Protein AF-A0A957FF84-F1 (afdb_monomer)

Nearest PDB structures (foldseek):
  5dx5-assembly1_A  TM=8.594E-01  e=9.896E-06  Clostridium sporogenes
  7md9-assembly1_H  TM=9.505E-01  e=3.425E-05  Staphylococcus aureus
  6lxu-assembly1_A  TM=8.477E-01  e=1.718E-05  Fusobacterium nucleatum subsp. nucleatum ATCC 25586
  6kgz-assembly1_A  TM=9.607E-01  e=5.180E-05  Staphylococcus aureus subsp. aureus Mu50
  4l0o-assembly2_H  TM=9.695E-01  e=7.835E-05  Helicobacter pylori 26695

Structure (mmCIF, N/CA/C/O backbone):
data_AF-A0A957FF84-F1
#
_entry.id   AF-A0A957FF84-F1
#
loop_
_atom_site.group_PDB
_atom_site.id
_atom_site.type_symbol
_atom_site.label_atom_id
_atom_site.label_alt_id
_atom_site.label_comp_id
_atom_site.label_asym_id
_atom_site.label_entity_id
_atom_site.label_seq_id
_atom_site.pdbx_PDB_ins_code
_atom_site.Cartn_x
_atom_site.Cartn_y
_atom_site.Cartn_z
_atom_site.occupancy
_atom_site.B_iso_or_equiv
_atom_site.auth_seq_id
_atom_site.auth_comp_id
_atom_site.auth_asym_id
_atom_site.auth_atom_id
_atom_site.pdbx_PDB_model_num
ATOM 1 N N . LYS A 1 1 ? -9.442 10.182 5.371 1.00 80.00 1 LYS A N 1
ATOM 2 C CA . LYS A 1 1 ? -8.136 9.599 5.005 1.00 80.00 1 LYS A CA 1
ATOM 3 C C . LYS A 1 1 ? -7.678 8.742 6.164 1.00 80.00 1 LYS A C 1
ATOM 5 O O . LYS A 1 1 ? -7.142 9.278 7.128 1.00 80.00 1 LYS A O 1
ATOM 10 N N . LEU A 1 2 ? -8.004 7.460 6.081 1.00 95.69 2 LEU A N 1
ATOM 11 C CA . LEU A 1 2 ? -7.733 6.425 7.073 1.00 95.69 2 LEU A CA 1
ATOM 12 C C . LEU A 1 2 ? -6.530 5.586 6.635 1.00 95.69 2 LEU A C 1
ATOM 14 O O . LEU A 1 2 ? -5.597 5.413 7.412 1.00 95.69 2 LEU A O 1
ATOM 18 N N . VAL A 1 3 ? -6.509 5.136 5.376 1.00 97.12 3 VAL A N 1
ATOM 19 C CA . VAL A 1 3 ? -5.422 4.311 4.832 1.00 97.12 3 VAL A CA 1
ATOM 20 C C . VAL A 1 3 ? -4.140 5.140 4.693 1.00 97.12 3 VAL A C 1
ATOM 22 O O . VAL A 1 3 ? -4.148 6.230 4.110 1.00 97.12 3 VAL A O 1
ATOM 25 N N . GLN A 1 4 ? -3.021 4.623 5.208 1.00 97.06 4 GLN A N 1
ATOM 26 C CA . GLN A 1 4 ? -1.746 5.346 5.284 1.00 97.06 4 GLN A CA 1
ATOM 27 C C . GLN A 1 4 ? -0.719 4.844 4.252 1.00 97.06 4 GLN A C 1
ATOM 29 O O . GLN A 1 4 ? -0.650 3.646 3.974 1.00 97.06 4 GLN A O 1
ATOM 34 N N . PRO A 1 5 ? 0.126 5.720 3.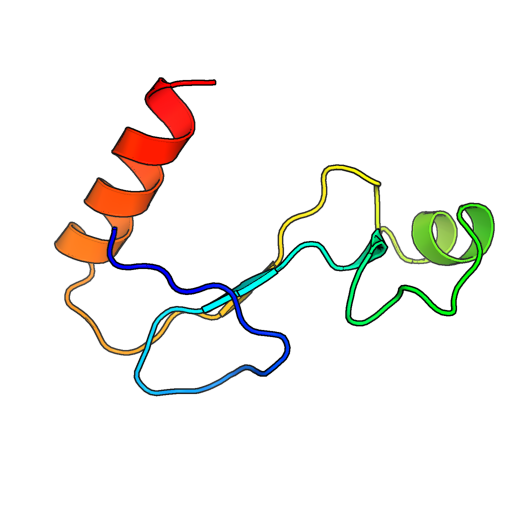678 1.00 96.19 5 PRO A N 1
ATOM 35 C CA . PRO A 1 5 ? 1.199 5.293 2.788 1.00 96.19 5 PRO A CA 1
ATOM 36 C C . PRO A 1 5 ? 2.370 4.700 3.585 1.00 96.19 5 PRO A C 1
ATOM 38 O O . PRO A 1 5 ? 2.985 5.395 4.393 1.00 96.19 5 PRO A O 1
ATOM 41 N N . ALA A 1 6 ? 2.729 3.441 3.331 1.00 96.06 6 ALA A N 1
ATOM 42 C CA . ALA A 1 6 ? 3.883 2.806 3.974 1.00 96.06 6 ALA A CA 1
ATOM 43 C C . ALA A 1 6 ? 4.443 1.637 3.156 1.00 96.06 6 ALA A C 1
ATOM 45 O O . ALA A 1 6 ? 3.717 0.942 2.448 1.00 96.06 6 ALA A O 1
ATOM 46 N N . THR A 1 7 ? 5.752 1.392 3.280 1.00 94.31 7 THR A N 1
ATOM 47 C CA . THR A 1 7 ? 6.432 0.262 2.624 1.00 94.31 7 THR A CA 1
ATOM 48 C C . THR A 1 7 ? 6.305 -1.055 3.402 1.00 94.31 7 THR A C 1
ATOM 50 O O . THR A 1 7 ? 6.357 -2.131 2.795 1.00 94.31 7 THR A O 1
ATOM 53 N N . SER A 1 8 ? 6.094 -0.976 4.721 1.00 94.38 8 SER A N 1
ATOM 54 C CA . SER A 1 8 ? 5.841 -2.097 5.640 1.00 94.38 8 SER A CA 1
ATOM 55 C C . SER A 1 8 ? 4.454 -2.727 5.434 1.00 94.38 8 SER A C 1
ATOM 57 O O . SER A 1 8 ? 3.667 -2.264 4.610 1.00 94.38 8 SER A O 1
ATOM 59 N N . LEU A 1 9 ? 4.175 -3.839 6.119 1.00 96.12 9 LEU A N 1
ATOM 60 C CA . LEU A 1 9 ? 2.911 -4.584 6.063 1.00 96.12 9 LEU A CA 1
ATOM 61 C C . LEU A 1 9 ? 2.626 -5.252 7.417 1.00 96.12 9 LEU A C 1
ATOM 63 O O . LEU A 1 9 ? 3.568 -5.498 8.169 1.00 96.12 9 LEU A O 1
ATOM 67 N N . GLY A 1 10 ? 1.355 -5.569 7.690 1.00 94.81 10 GLY A N 1
ATOM 68 C CA . GLY A 1 10 ? 0.931 -6.298 8.896 1.00 94.81 10 GLY A CA 1
ATOM 69 C C . GLY A 1 10 ? 0.882 -5.472 10.189 1.00 94.81 10 GLY A C 1
ATOM 70 O O . GLY A 1 10 ? 1.082 -6.029 11.264 1.00 94.81 10 GLY A O 1
ATOM 71 N N . ASP A 1 11 ? 0.661 -4.162 10.084 1.00 96.12 11 ASP A N 1
ATOM 72 C CA . ASP A 1 11 ? 0.472 -3.265 11.232 1.00 96.12 11 ASP A CA 1
ATOM 73 C C . ASP A 1 11 ? -1.002 -3.257 11.693 1.00 96.12 11 ASP A C 1
ATOM 75 O O . ASP A 1 11 ? -1.876 -3.819 11.029 1.00 96.12 11 ASP A O 1
ATOM 79 N N . VAL A 1 12 ? -1.300 -2.594 12.813 1.00 97.38 12 VAL A N 1
ATOM 80 C CA . VAL A 1 12 ? -2.681 -2.336 13.255 1.00 97.38 12 VAL A CA 1
ATOM 81 C C . VAL A 1 12 ? -3.410 -1.355 12.333 1.00 97.38 12 VAL A C 1
ATOM 83 O O . VAL A 1 12 ? -4.638 -1.350 12.300 1.00 97.38 12 VAL A O 1
ATOM 86 N N . TYR A 1 13 ? -2.658 -0.555 11.574 1.00 97.56 13 TYR A N 1
ATOM 87 C CA . TYR A 1 13 ? -3.177 0.386 10.587 1.00 97.56 13 TYR A CA 1
ATOM 88 C C . TYR A 1 13 ? -3.236 -0.233 9.188 1.00 97.56 13 TYR A C 1
ATOM 90 O O . TYR A 1 13 ? -2.362 -1.007 8.794 1.00 97.56 13 TYR A O 1
ATOM 98 N N . SER A 1 14 ? -4.220 0.180 8.398 1.00 98.44 14 SER A N 1
ATOM 99 C CA . SER A 1 14 ? -4.330 -0.132 6.981 1.00 98.44 14 SER A CA 1
ATOM 100 C C . SER A 1 14 ? -3.305 0.670 6.173 1.00 98.44 14 SER A C 1
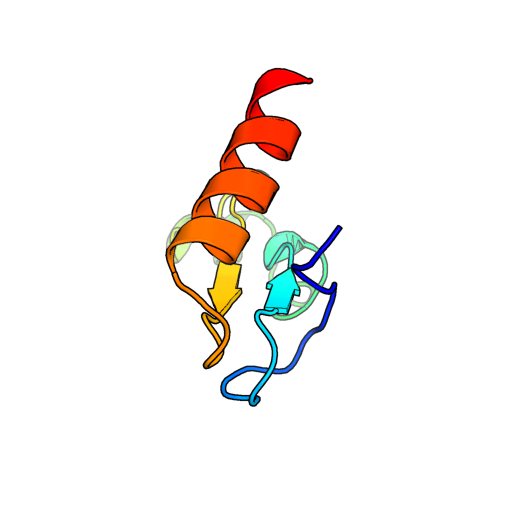ATOM 102 O O . SER A 1 14 ? -3.287 1.903 6.200 1.00 98.44 14 SER A O 1
ATOM 104 N N . LEU A 1 15 ? -2.445 -0.033 5.430 1.00 98.12 15 LEU A N 1
ATOM 105 C CA . LEU A 1 15 ? -1.283 0.528 4.734 1.00 98.12 15 LEU A CA 1
ATOM 106 C C . LEU A 1 15 ? -1.340 0.290 3.224 1.00 98.12 15 LEU A C 1
ATOM 108 O O . LEU A 1 15 ? -1.676 -0.804 2.772 1.00 98.12 15 LEU A O 1
ATOM 112 N N . LEU A 1 16 ? -0.914 1.272 2.432 1.00 97.31 16 LEU A N 1
ATOM 113 C CA . LEU A 1 16 ? -0.943 1.217 0.970 1.00 97.31 16 LEU A CA 1
ATOM 114 C C . LEU A 1 16 ? 0.387 1.649 0.344 1.00 97.31 16 LEU A C 1
ATOM 116 O O . LEU A 1 16 ? 1.062 2.551 0.840 1.00 97.31 16 LEU A O 1
ATOM 120 N N . LEU A 1 17 ? 0.758 1.020 -0.776 1.00 96.62 17 LEU A N 1
ATOM 121 C CA . LEU A 1 17 ? 1.877 1.460 -1.614 1.00 96.62 17 LEU A CA 1
ATOM 122 C C . LEU A 1 17 ? 1.688 1.131 -3.099 1.00 96.62 17 LEU A C 1
ATOM 124 O O . LEU A 1 17 ? 0.875 0.283 -3.466 1.00 96.62 17 LEU A O 1
ATOM 128 N N . TYR A 1 18 ? 2.537 1.741 -3.927 1.00 96.69 18 TYR A N 1
ATOM 129 C CA . TYR A 1 18 ? 2.755 1.384 -5.331 1.00 96.69 18 TYR A CA 1
ATOM 130 C C . TYR A 1 18 ? 4.034 0.539 -5.458 1.00 96.69 18 TYR A C 1
ATOM 132 O O . TYR A 1 18 ? 5.131 1.085 -5.279 1.00 96.69 18 TYR A O 1
ATOM 140 N N . PRO A 1 19 ? 3.961 -0.779 -5.742 1.00 96.94 19 PRO A N 1
ATOM 141 C CA . PRO A 1 19 ? 5.137 -1.652 -5.735 1.00 96.94 19 PRO A CA 1
ATOM 142 C C . PRO A 1 19 ? 6.216 -1.217 -6.730 1.00 96.94 19 PRO A C 1
ATOM 144 O O . PRO A 1 19 ? 7.399 -1.245 -6.387 1.00 96.94 19 PRO A O 1
ATOM 147 N N . ALA A 1 20 ? 5.807 -0.750 -7.916 1.00 96.31 20 ALA A N 1
ATOM 148 C CA . ALA A 1 20 ? 6.698 -0.363 -9.010 1.00 96.31 20 ALA A CA 1
ATOM 149 C C . ALA A 1 20 ? 7.697 0.747 -8.637 1.00 96.31 20 ALA A C 1
ATOM 151 O O . ALA 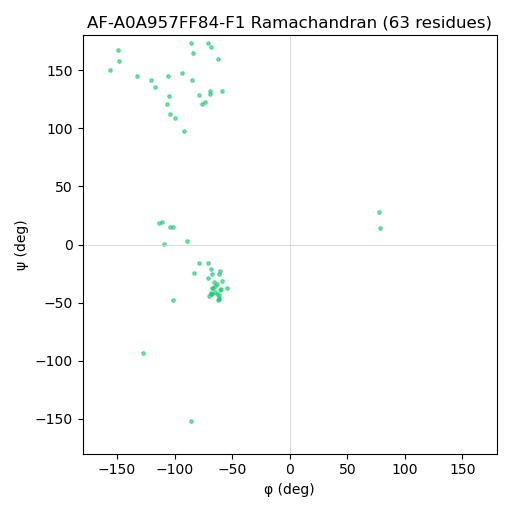A 1 20 ? 8.820 0.744 -9.133 1.00 96.31 20 ALA A O 1
ATOM 152 N N . ILE A 1 21 ? 7.317 1.656 -7.732 1.00 94.44 21 ILE A N 1
ATOM 153 C CA . I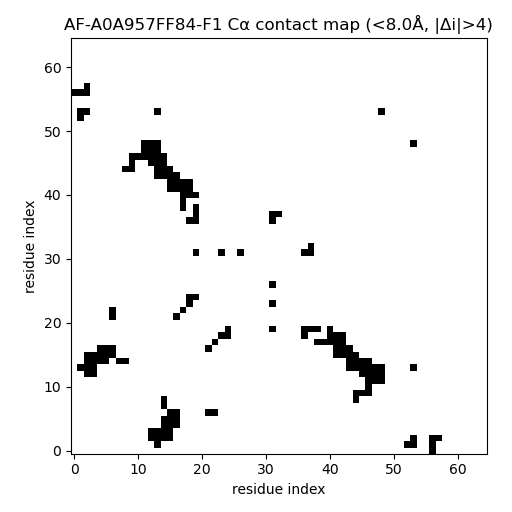LE A 1 21 ? 8.159 2.781 -7.288 1.00 94.44 21 ILE A CA 1
ATOM 154 C C . ILE A 1 21 ? 8.668 2.631 -5.847 1.00 94.44 21 ILE A C 1
ATOM 156 O O . ILE A 1 21 ? 9.373 3.507 -5.352 1.00 94.44 21 ILE A O 1
ATOM 160 N N . SER A 1 22 ? 8.335 1.535 -5.154 1.00 95.31 22 SER A N 1
ATOM 161 C CA . SER A 1 22 ? 8.708 1.331 -3.748 1.00 95.31 22 SER A CA 1
ATOM 162 C C . SER A 1 22 ? 9.420 -0.002 -3.506 1.00 95.31 22 SER A C 1
ATOM 164 O O . SER A 1 22 ? 10.645 -0.067 -3.634 1.00 95.31 22 SER A O 1
ATOM 166 N N . SER A 1 23 ? 8.696 -1.059 -3.138 1.00 94.12 23 SER A N 1
ATOM 167 C CA . SER A 1 23 ? 9.257 -2.362 -2.758 1.00 94.12 23 SER A CA 1
ATOM 168 C C . SER A 1 23 ? 9.952 -3.083 -3.913 1.00 94.12 23 SER A C 1
ATOM 170 O O . SER A 1 23 ? 10.950 -3.752 -3.684 1.00 94.12 23 SER A O 1
ATOM 172 N N . HIS A 1 24 ? 9.478 -2.897 -5.147 1.00 95.94 24 HIS A N 1
ATOM 173 C CA . HIS A 1 24 ? 10.012 -3.545 -6.350 1.00 95.94 24 HIS A CA 1
ATOM 174 C C . HIS A 1 24 ? 10.715 -2.554 -7.285 1.00 95.94 24 HIS A C 1
ATOM 176 O O . HIS A 1 24 ? 10.936 -2.848 -8.458 1.00 95.94 24 HIS A O 1
ATOM 182 N N . ARG A 1 25 ? 11.104 -1.380 -6.767 1.00 95.25 25 ARG A N 1
ATOM 183 C CA . ARG A 1 25 ? 11.762 -0.319 -7.547 1.00 95.25 25 ARG A CA 1
ATOM 184 C C . ARG A 1 25 ? 13.100 -0.733 -8.169 1.00 95.25 25 ARG A C 1
ATOM 186 O O . ARG A 1 25 ? 13.551 -0.090 -9.105 1.00 95.25 25 ARG A O 1
ATOM 193 N N . SER A 1 26 ? 13.754 -1.759 -7.617 1.00 97.12 26 SER A N 1
ATOM 194 C CA . SER A 1 26 ? 15.039 -2.269 -8.108 1.00 97.12 26 SER A CA 1
ATOM 195 C C . SER A 1 26 ? 14.909 -3.159 -9.342 1.00 97.12 26 SER A C 1
ATOM 197 O O . SER A 1 26 ? 15.912 -3.413 -9.997 1.00 97.12 26 SER A O 1
ATOM 199 N N . LEU A 1 27 ? 13.703 -3.649 -9.643 1.00 97.31 27 LEU A N 1
ATOM 200 C CA . LEU A 1 27 ? 13.432 -4.449 -10.832 1.00 97.31 27 LEU A CA 1
ATOM 201 C C . LEU A 1 27 ? 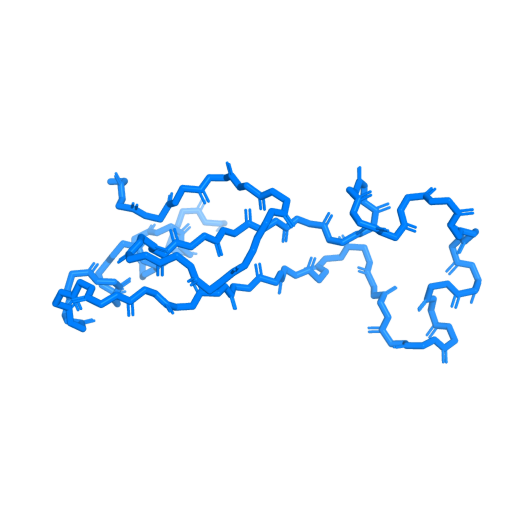13.164 -3.531 -12.023 1.00 97.31 27 LEU A C 1
ATOM 203 O O . LEU A 1 27 ? 12.471 -2.517 -11.896 1.00 97.31 27 LEU A O 1
ATOM 207 N N . THR A 1 28 ? 13.653 -3.915 -13.195 1.00 97.25 28 THR A N 1
ATOM 208 C CA . THR A 1 28 ? 13.297 -3.274 -14.464 1.00 97.25 28 THR A CA 1
ATOM 209 C C . THR A 1 28 ? 11.795 -3.432 -14.757 1.00 97.25 28 THR A C 1
ATOM 211 O O . THR A 1 28 ? 11.149 -4.342 -14.227 1.00 97.25 28 THR A O 1
ATOM 214 N N . PRO A 1 29 ? 11.199 -2.591 -15.625 1.00 96.50 29 PRO A N 1
ATOM 215 C CA . PRO A 1 29 ? 9.796 -2.749 -16.015 1.00 96.50 29 PRO A CA 1
ATOM 216 C C . PRO A 1 29 ? 9.463 -4.143 -16.573 1.00 96.50 29 PRO A C 1
ATOM 218 O O . PRO A 1 29 ? 8.407 -4.685 -16.260 1.00 96.50 29 PRO A O 1
ATOM 221 N N . ALA A 1 30 ? 10.376 -4.751 -17.340 1.00 97.31 30 ALA A N 1
ATOM 222 C CA . ALA A 1 30 ? 10.190 -6.089 -17.903 1.00 97.31 30 ALA A CA 1
ATOM 223 C C . ALA A 1 30 ? 10.188 -7.186 -16.823 1.00 97.31 30 ALA A C 1
ATOM 225 O O . ALA A 1 30 ? 9.328 -8.064 -16.844 1.00 97.31 30 ALA A O 1
ATOM 226 N N . GLU A 1 31 ? 11.101 -7.114 -15.849 1.00 98.00 31 GLU A N 1
ATOM 227 C CA . GLU A 1 31 ? 11.143 -8.055 -14.720 1.00 98.00 31 GLU A CA 1
ATOM 228 C C . GLU A 1 31 ? 9.900 -7.934 -13.834 1.00 98.00 31 GLU A C 1
ATOM 230 O O . GLU A 1 31 ? 9.335 -8.948 -13.432 1.00 98.00 31 GLU A O 1
ATOM 235 N N . ARG A 1 32 ? 9.429 -6.707 -13.569 1.00 97.75 32 ARG A N 1
ATOM 236 C CA . ARG A 1 32 ? 8.173 -6.476 -12.836 1.00 97.75 32 ARG A CA 1
ATOM 237 C C . ARG A 1 32 ? 6.972 -7.054 -13.577 1.00 97.75 32 ARG A C 1
ATOM 239 O O . ARG A 1 32 ? 6.177 -7.771 -12.974 1.00 97.75 32 ARG A O 1
ATOM 246 N N . ALA A 1 33 ? 6.864 -6.790 -14.878 1.00 96.31 33 ALA A N 1
ATOM 247 C CA . ALA A 1 33 ? 5.781 -7.315 -15.701 1.00 96.31 33 ALA A CA 1
ATOM 248 C C . ALA A 1 33 ? 5.767 -8.854 -15.719 1.00 96.31 33 ALA A C 1
ATOM 250 O O . ALA A 1 33 ? 4.698 -9.452 -15.618 1.00 96.31 33 ALA A O 1
ATOM 251 N N . ALA A 1 34 ? 6.941 -9.496 -15.761 1.00 97.75 34 ALA A N 1
ATOM 252 C CA . ALA A 1 34 ? 7.070 -10.954 -15.731 1.00 97.75 34 ALA A CA 1
ATOM 253 C C . ALA A 1 34 ? 6.523 -11.599 -14.442 1.00 97.75 34 ALA A C 1
ATOM 255 O O . ALA A 1 34 ? 6.107 -12.754 -14.474 1.00 97.75 34 ALA A O 1
ATOM 256 N N . ILE A 1 35 ? 6.480 -10.858 -13.327 1.00 97.31 35 ILE A N 1
ATOM 257 C CA . ILE A 1 35 ? 5.892 -11.305 -12.050 1.00 97.31 35 ILE A CA 1
ATOM 258 C C . ILE A 1 35 ? 4.511 -10.687 -11.771 1.00 97.31 35 ILE A C 1
ATOM 260 O O . ILE A 1 35 ? 4.024 -10.735 -10.643 1.00 97.31 35 ILE A O 1
ATOM 264 N N . GLY A 1 36 ? 3.871 -10.093 -12.783 1.00 96.31 36 GLY A N 1
ATOM 265 C CA . GLY A 1 36 ? 2.523 -9.528 -12.671 1.00 96.31 36 GLY A CA 1
ATOM 266 C C . GLY A 1 36 ? 2.447 -8.156 -11.993 1.00 96.31 36 GLY A C 1
ATOM 267 O O . GLY A 1 36 ? 1.358 -7.713 -11.633 1.00 96.31 36 GLY A O 1
ATOM 268 N N . ILE A 1 37 ? 3.571 -7.454 -11.821 1.00 97.44 37 ILE A N 1
ATOM 269 C CA . ILE A 1 37 ? 3.598 -6.089 -11.282 1.00 97.44 37 ILE A CA 1
ATOM 270 C C . ILE A 1 37 ? 3.521 -5.088 -12.437 1.00 97.44 37 ILE A C 1
ATOM 272 O O . ILE A 1 37 ? 4.525 -4.764 -13.070 1.00 97.44 37 ILE A O 1
ATOM 276 N N . GLY A 1 38 ? 2.312 -4.588 -12.692 1.00 94.75 38 GLY A N 1
ATOM 277 C CA . GLY A 1 38 ? 2.072 -3.461 -13.597 1.00 94.75 38 GLY A CA 1
ATOM 278 C C . GLY A 1 38 ? 2.260 -2.099 -12.919 1.00 94.75 38 GLY A C 1
ATOM 279 O O . GLY A 1 38 ? 2.261 -1.997 -11.692 1.00 94.75 38 GLY A O 1
ATOM 280 N N . ASP A 1 39 ? 2.368 -1.034 -13.716 1.00 89.50 39 ASP A N 1
ATOM 281 C CA . ASP A 1 39 ? 2.608 0.328 -13.208 1.00 89.50 39 ASP A CA 1
ATOM 282 C C . ASP A 1 39 ? 1.420 0.901 -12.409 1.00 89.50 39 ASP A C 1
ATOM 284 O O . ASP A 1 39 ? 1.617 1.724 -11.518 1.00 89.50 39 ASP A O 1
ATOM 288 N N . GLY A 1 40 ? 0.199 0.423 -12.673 1.00 92.12 40 GLY A N 1
ATOM 289 C CA . GLY A 1 40 ? -1.010 0.775 -11.918 1.00 92.12 40 GLY A CA 1
ATOM 290 C C . GLY A 1 40 ? -1.300 -0.128 -10.714 1.00 92.12 40 GLY A C 1
ATOM 291 O O . GLY A 1 40 ? -2.346 0.022 -10.086 1.00 92.12 40 GLY A O 1
ATOM 292 N N . LEU A 1 41 ? -0.427 -1.095 -10.400 1.00 96.50 41 LEU A N 1
ATOM 293 C CA . LEU A 1 41 ? -0.659 -1.998 -9.276 1.00 96.50 41 LEU A CA 1
ATOM 294 C C . LEU A 1 41 ? -0.528 -1.241 -7.950 1.00 96.50 41 LEU A C 1
ATOM 296 O O . LEU A 1 41 ? 0.465 -0.561 -7.690 1.00 96.50 41 LEU A O 1
ATOM 300 N N . VAL A 1 42 ? -1.511 -1.441 -7.080 1.00 96.12 42 VAL A N 1
ATOM 301 C CA . VAL A 1 42 ? -1.517 -0.951 -5.704 1.00 96.12 42 VAL A CA 1
ATOM 302 C C . VAL A 1 42 ? -1.541 -2.154 -4.769 1.00 96.12 42 VAL A C 1
ATOM 304 O O . VAL A 1 42 ? -2.301 -3.096 -4.982 1.00 96.12 42 VAL A O 1
ATOM 307 N N . ARG A 1 43 ? -0.714 -2.131 -3.720 1.00 97.06 43 ARG A N 1
ATOM 308 C CA . ARG A 1 43 ? -0.729 -3.147 -2.660 1.00 97.06 43 ARG A CA 1
ATOM 309 C C . ARG A 1 43 ? -1.337 -2.551 -1.397 1.00 97.06 43 ARG A C 1
ATOM 311 O O . ARG A 1 43 ? -0.759 -1.620 -0.840 1.00 97.06 43 ARG A O 1
ATOM 318 N N . LEU A 1 44 ? -2.426 -3.148 -0.922 1.00 97.69 44 LEU A N 1
ATOM 319 C CA . LEU A 1 44 ? -3.081 -2.824 0.346 1.00 97.69 44 LEU A CA 1
ATOM 320 C C . LEU A 1 44 ? -2.777 -3.912 1.388 1.00 97.69 44 LEU A C 1
ATOM 322 O O . LEU A 1 44 ? -2.968 -5.096 1.124 1.00 97.6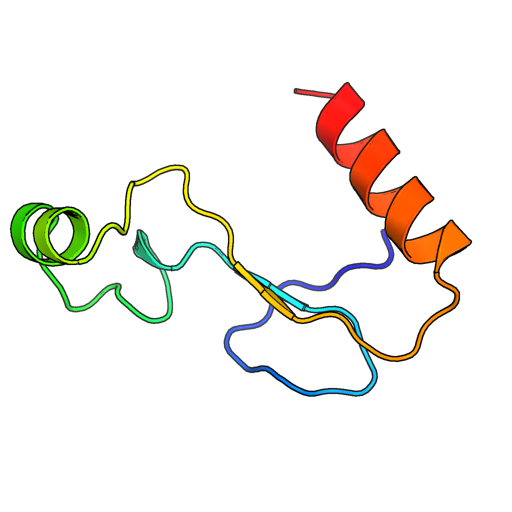9 44 LEU A O 1
ATOM 326 N N . SER A 1 45 ? -2.303 -3.509 2.563 1.00 98.19 45 SER A N 1
ATOM 327 C CA . SER A 1 45 ? -2.239 -4.327 3.777 1.00 98.19 45 SER A CA 1
ATOM 328 C C . SER A 1 45 ? -3.359 -3.854 4.693 1.00 98.19 45 SER A C 1
ATOM 330 O O . SER A 1 45 ? -3.306 -2.722 5.159 1.00 98.19 45 SER A O 1
ATOM 332 N N . VAL A 1 46 ? -4.367 -4.690 4.923 1.00 98.12 46 VAL A N 1
ATOM 333 C CA . VAL A 1 46 ? -5.527 -4.342 5.759 1.00 98.12 46 VAL A CA 1
ATOM 334 C C . VAL A 1 46 ? -5.143 -4.463 7.235 1.00 98.12 46 VAL A C 1
ATOM 336 O O . VAL A 1 46 ? -4.561 -5.477 7.624 1.00 98.12 46 VAL A O 1
ATOM 339 N N . 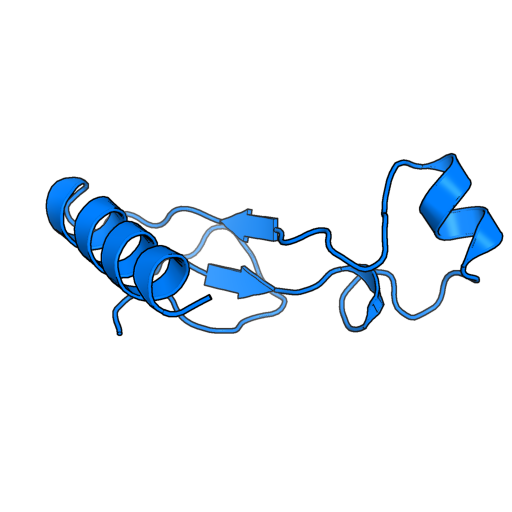GLY A 1 47 ? -5.419 -3.414 8.011 1.00 97.81 47 GLY A N 1
ATOM 340 C CA . GLY A 1 47 ? -5.203 -3.360 9.457 1.00 97.81 47 GLY A CA 1
ATOM 341 C C . GLY A 1 47 ? -6.378 -3.944 10.243 1.00 97.81 47 GLY A C 1
ATOM 342 O O . GLY A 1 47 ? -7.088 -4.829 9.761 1.00 97.81 47 GLY A O 1
ATOM 343 N N . ILE A 1 48 ? -6.577 -3.453 11.467 1.00 98.25 48 ILE A N 1
ATOM 344 C CA . ILE A 1 48 ? -7.645 -3.902 12.380 1.00 98.25 48 ILE A CA 1
ATOM 345 C C . ILE A 1 48 ? -8.699 -2.819 12.654 1.00 98.25 48 ILE A C 1
ATOM 347 O O . ILE A 1 48 ? -9.413 -2.894 13.655 1.00 98.25 48 ILE A O 1
ATOM 351 N N . GLU A 1 49 ? -8.780 -1.793 11.805 1.00 98.31 49 GLU A N 1
ATOM 352 C CA . GLU A 1 49 ? -9.818 -0.764 11.904 1.00 98.31 49 GLU A CA 1
ATOM 353 C C . GLU A 1 49 ? -11.217 -1.312 11.576 1.00 98.31 49 GLU A C 1
ATOM 355 O O . GLU A 1 49 ? -11.376 -2.434 11.083 1.00 98.31 49 GLU A O 1
ATOM 360 N N . ASP A 1 50 ? -12.255 -0.509 11.832 1.00 98.38 50 ASP A N 1
ATOM 361 C CA . ASP A 1 50 ? -13.612 -0.869 11.433 1.00 98.38 50 ASP A CA 1
ATOM 362 C C . ASP A 1 50 ? -13.686 -1.065 9.910 1.00 98.38 50 ASP A C 1
ATOM 364 O O . ASP A 1 50 ? -13.208 -0.253 9.110 1.00 98.38 50 ASP A O 1
ATOM 368 N N . THR A 1 51 ? -14.293 -2.176 9.497 1.00 98.12 51 THR A N 1
ATOM 369 C CA . THR A 1 51 ? -14.367 -2.547 8.083 1.00 98.12 51 THR A CA 1
ATOM 370 C C . THR A 1 51 ? -15.166 -1.530 7.263 1.00 98.12 51 THR A C 1
ATOM 372 O O . THR A 1 51 ? -14.818 -1.285 6.106 1.00 98.12 51 THR A O 1
ATOM 375 N N . ALA A 1 52 ? -16.207 -0.916 7.833 1.00 98.44 52 ALA A N 1
ATOM 376 C CA . ALA A 1 52 ? -17.003 0.101 7.154 1.00 98.44 52 ALA A CA 1
ATOM 377 C C . ALA A 1 52 ? -16.192 1.380 6.910 1.00 98.44 52 ALA A C 1
ATOM 379 O O . ALA A 1 52 ? -16.302 1.971 5.835 1.00 98.44 52 ALA A O 1
ATOM 380 N N . ASP A 1 53 ? -15.326 1.761 7.851 1.00 98.44 53 ASP A N 1
ATOM 381 C CA . ASP A 1 53 ? -14.465 2.936 7.707 1.00 98.44 53 ASP A CA 1
ATOM 382 C C . ASP A 1 53 ? -13.407 2.726 6.612 1.00 98.44 53 ASP A C 1
ATOM 384 O O . ASP A 1 53 ? -13.191 3.609 5.777 1.00 98.44 53 ASP A O 1
ATOM 388 N N . ILE A 1 54 ? -12.795 1.536 6.550 1.00 98.12 54 ILE A N 1
ATOM 389 C CA . ILE A 1 54 ? -11.850 1.172 5.478 1.00 98.12 54 ILE A CA 1
ATOM 390 C C . ILE A 1 54 ? -12.552 1.207 4.115 1.00 98.12 54 ILE A C 1
ATOM 392 O O . ILE A 1 54 ? -12.037 1.793 3.160 1.00 98.12 54 ILE A O 1
ATOM 396 N N . GLN A 1 55 ? -13.740 0.603 4.010 1.00 98.00 55 GLN A N 1
ATOM 397 C CA . GLN A 1 55 ? -14.516 0.598 2.769 1.00 98.00 55 GLN A CA 1
ATOM 398 C C . GLN A 1 55 ? -14.905 2.013 2.336 1.00 98.00 55 GLN A C 1
ATOM 400 O O . GLN A 1 55 ? -14.768 2.341 1.158 1.00 98.00 55 GLN A O 1
ATOM 405 N N . ALA A 1 56 ? -15.346 2.861 3.268 1.00 98.25 56 ALA A N 1
ATOM 406 C CA . ALA A 1 56 ? -15.710 4.244 2.985 1.00 98.25 56 ALA A CA 1
ATOM 407 C C . ALA A 1 56 ? -14.509 5.071 2.499 1.00 98.25 56 ALA A C 1
ATOM 409 O O . ALA A 1 56 ? -14.638 5.821 1.528 1.00 98.25 56 ALA A O 1
ATOM 410 N N . ASP A 1 57 ? -13.332 4.910 3.116 1.00 97.69 57 ASP A N 1
ATOM 411 C CA . ASP A 1 57 ? -12.114 5.630 2.722 1.00 97.69 57 ASP A CA 1
ATOM 412 C C . ASP A 1 57 ? -11.618 5.206 1.328 1.00 97.69 57 ASP A C 1
ATOM 414 O O . ASP A 1 57 ? -11.205 6.059 0.537 1.00 97.69 57 ASP A O 1
ATOM 418 N N . LEU A 1 58 ? -11.724 3.916 0.987 1.00 96.50 58 LEU A N 1
ATOM 419 C CA . LEU A 1 58 ? -11.419 3.411 -0.356 1.00 96.50 58 LEU A CA 1
ATOM 420 C C . LEU A 1 58 ? -12.459 3.865 -1.390 1.00 96.50 58 LEU A C 1
ATOM 422 O O . LEU A 1 58 ? -12.086 4.314 -2.473 1.00 96.50 58 LEU A O 1
ATOM 426 N N . ALA A 1 59 ? -13.752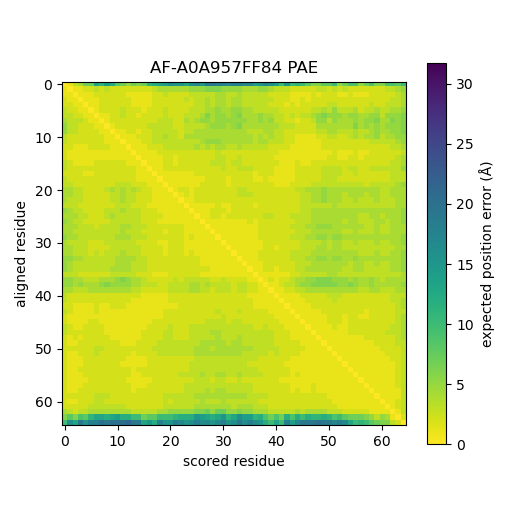 3.796 -1.062 1.00 97.19 59 ALA A N 1
ATOM 427 C CA . ALA A 1 59 ? -14.832 4.197 -1.961 1.00 97.19 59 ALA A CA 1
ATOM 428 C C . ALA A 1 59 ? -14.745 5.684 -2.326 1.00 97.19 59 ALA A C 1
ATOM 430 O O . ALA A 1 59 ? -14.815 6.027 -3.506 1.00 97.19 59 ALA A O 1
ATOM 431 N N . GLN A 1 60 ? -14.524 6.564 -1.340 1.00 97.06 60 GLN A N 1
ATOM 432 C CA . GLN A 1 60 ? -14.354 7.992 -1.623 1.00 97.06 60 GLN A CA 1
ATOM 433 C C . GLN A 1 60 ? -13.090 8.266 -2.447 1.00 97.06 60 GLN A C 1
ATOM 435 O O . GLN A 1 60 ? -13.122 9.129 -3.314 1.00 97.06 60 GLN A O 1
ATOM 440 N N . ALA A 1 61 ? -11.997 7.520 -2.235 1.00 94.81 61 ALA A N 1
ATOM 441 C CA . ALA A 1 61 ? -10.760 7.717 -2.992 1.00 94.81 61 ALA A CA 1
ATOM 442 C C . ALA A 1 61 ? -10.937 7.328 -4.464 1.00 94.81 61 ALA A C 1
ATOM 444 O O . ALA A 1 61 ? -10.491 8.052 -5.350 1.00 94.81 61 ALA A O 1
ATOM 445 N N . LEU A 1 62 ? -11.618 6.209 -4.719 1.00 94.62 62 LEU A N 1
ATOM 446 C CA . LEU A 1 62 ? -11.880 5.711 -6.068 1.00 94.62 62 LEU A CA 1
ATOM 447 C C . LEU A 1 62 ? -12.895 6.572 -6.833 1.00 94.62 62 LEU A C 1
ATOM 449 O O . LEU A 1 62 ? -12.810 6.657 -8.055 1.00 94.62 62 LEU A O 1
ATOM 453 N N . ALA A 1 63 ? -13.819 7.240 -6.141 1.00 95.75 63 ALA A N 1
ATOM 454 C CA . ALA A 1 63 ? -14.836 8.088 -6.766 1.00 95.75 63 ALA A CA 1
ATOM 455 C C . ALA A 1 63 ? -14.292 9.400 -7.368 1.00 95.75 63 ALA A C 1
ATOM 457 O O . ALA A 1 63 ? -14.995 10.044 -8.142 1.00 95.75 63 ALA A O 1
ATOM 458 N N . VAL A 1 64 ? -13.069 9.809 -7.012 1.00 86.56 64 VAL A N 1
ATOM 459 C CA . VAL A 1 64 ? -12.433 11.066 -7.467 1.00 86.56 64 VAL A CA 1
ATOM 460 C C . VAL A 1 64 ? -11.418 10.808 -8.599 1.00 86.56 64 VAL A C 1
ATOM 462 O O . VAL A 1 64 ? -10.588 11.664 -8.899 1.00 86.56 64 VAL A O 1
ATOM 465 N N . THR A 1 65 ? -11.471 9.622 -9.215 1.00 58.12 65 THR A N 1
ATOM 466 C CA . THR A 1 65 ? -10.565 9.211 -10.303 1.00 58.12 65 THR A CA 1
ATOM 467 C C . THR A 1 65 ? -11.028 9.724 -11.660 1.00 58.12 65 THR A C 1
ATOM 469 O O . THR A 1 65 ? -12.242 9.620 -11.944 1.00 58.12 65 THR A O 1
#

Mean predicted aligned error: 2.8 Å

Sequence (65 aa):
KLVQPATSLGDVYSLLLYPAISSHRSLTPAERAAIGIGDGLVRLSVGIEDTADIQADLAQALAVT

Radius of gyration: 13.27 Å; Cα contacts (8 Å, |Δi|>4): 83; chains: 1; bounding box: 32×22×31 Å

Secondary structure (DSSP, 8-state):
--SEE-S--SSSS-EEE-GGGTTTTTS-HHHHHHTT--TT--EEE--SS-HHHHHHHHHHHHTT-

pLDDT: mean 95.62, std 5.49, range [58.12, 98.44]

Foldseek 3Di:
DQEDDDPDADEQGKYKDQCCVHVVVVDDQVRCVVVVRDRPDMDIHHHNDDPVVVVVVVVVVVVVD

Solvent-accessible surface area (backbone atoms only — not comparable to full-atom values): 4002 Å² total; per-residue (Å²): 134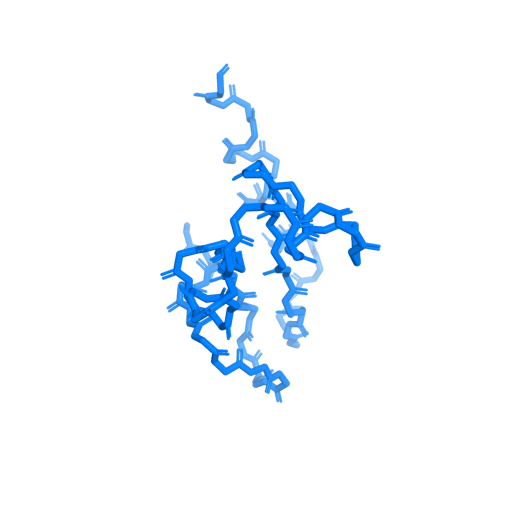,73,72,38,83,42,92,72,74,83,51,69,57,32,26,32,41,48,42,60,80,54,88,43,45,88,49,53,74,68,61,31,46,75,73,71,46,48,88,85,43,71,50,77,32,77,37,73,64,62,67,68,60,54,50,50,46,51,50,59,57,61,71,76,108